Protein AF-A0ABD1IK41-F1 (afdb_monomer_lite)

Secondary structure (DSSP, 8-state):
-GGGGS-HHHHHHHHTT-HHHHHHHHHHHHHTTTHHHHHHHHHHHHHHHHHHHHHHHHHHHHHSPPP-

Foldseek 3Di:
DVLVLDDPVVSCVVCVVPVVVVVVVVVVCVVPPPVNCVVCVVVVVVSVVVVVVVVV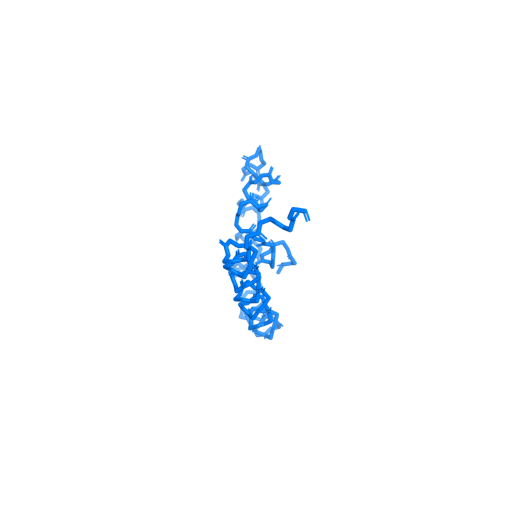VVVVVVPDDPDD

pLDDT: mean 78.33, std 9.98, range [52.84, 91.38]

Structure (mmCIF, N/CA/C/O backbone):
data_AF-A0ABD1IK41-F1
#
_entry.id   AF-A0ABD1IK41-F1
#
loop_
_atom_site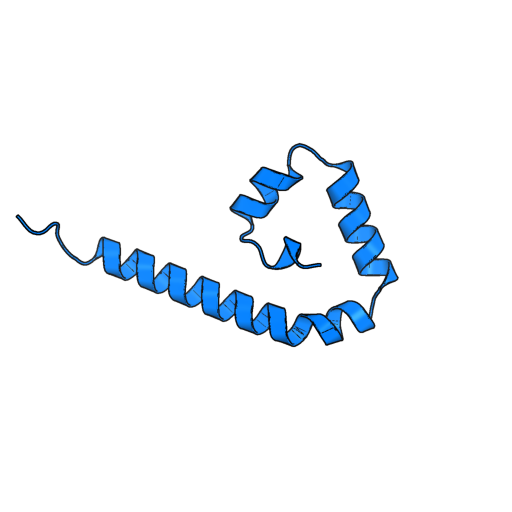.group_PDB
_atom_site.id
_atom_site.type_symbol
_atom_site.label_atom_id
_atom_site.label_alt_id
_atom_site.label_comp_id
_atom_site.label_asym_id
_atom_site.label_entity_id
_atom_site.label_seq_id
_atom_site.pdbx_PDB_ins_code
_atom_site.Cartn_x
_atom_site.Cartn_y
_atom_site.Cartn_z
_atom_site.occupancy
_atom_site.B_iso_or_equiv
_atom_site.auth_seq_id
_atom_site.auth_comp_id
_atom_site.auth_asym_id
_atom_site.auth_atom_id
_atom_site.pdbx_PDB_model_num
ATOM 1 N N . MET A 1 1 ? 2.295 -6.024 -2.347 1.00 77.12 1 MET A N 1
ATOM 2 C CA . MET A 1 1 ? 2.800 -5.675 -1.006 1.00 77.12 1 MET A CA 1
ATOM 3 C C . MET A 1 1 ? 1.722 -6.044 -0.015 1.00 77.12 1 MET A C 1
ATOM 5 O O . MET A 1 1 ? 0.593 -5.605 -0.184 1.00 77.12 1 MET A O 1
ATOM 9 N N . GLN A 1 2 ? 2.041 -6.835 1.007 1.00 72.50 2 GLN A N 1
ATOM 10 C CA . GLN A 1 2 ? 1.049 -7.276 1.997 1.00 72.50 2 GLN A CA 1
ATOM 11 C C . GLN A 1 2 ? 0.404 -6.109 2.757 1.00 72.50 2 GLN A C 1
ATOM 13 O O . GLN A 1 2 ? -0.750 -6.199 3.154 1.00 72.50 2 GLN A O 1
ATOM 18 N N . LEU A 1 3 ? 1.112 -4.985 2.894 1.00 75.50 3 LEU A N 1
ATOM 19 C CA . LEU A 1 3 ? 0.593 -3.792 3.561 1.00 75.50 3 LEU A CA 1
ATOM 20 C C . LEU A 1 3 ? -0.589 -3.141 2.816 1.00 75.50 3 LEU A C 1
ATOM 22 O O . LEU A 1 3 ? -1.409 -2.476 3.433 1.00 75.50 3 LEU A O 1
ATOM 26 N N . GLU A 1 4 ? -0.731 -3.401 1.513 1.00 73.38 4 GLU A N 1
ATOM 27 C CA . GLU A 1 4 ? -1.891 -2.977 0.712 1.00 73.38 4 GLU A CA 1
ATOM 28 C C . GLU A 1 4 ? -3.151 -3.813 1.007 1.00 73.38 4 GLU A C 1
ATOM 30 O O . GLU A 1 4 ? -4.241 -3.470 0.553 1.00 73.38 4 GLU A O 1
ATOM 35 N N . LEU A 1 5 ? -3.027 -4.911 1.760 1.00 73.38 5 LEU A N 1
ATOM 36 C CA . LEU A 1 5 ? -4.149 -5.754 2.197 1.00 73.38 5 LEU A CA 1
ATOM 37 C C . LEU A 1 5 ? -4.756 -5.288 3.515 1.00 73.38 5 LEU A C 1
ATOM 39 O O . LEU A 1 5 ? -5.846 -5.722 3.878 1.00 73.38 5 LEU A O 1
ATOM 43 N N . VAL A 1 6 ? -4.049 -4.413 4.222 1.00 78.25 6 VAL A N 1
ATOM 44 C CA . VAL A 1 6 ? -4.508 -3.813 5.468 1.00 78.25 6 VAL A CA 1
ATOM 45 C C . VAL A 1 6 ? -5.558 -2.741 5.147 1.00 78.25 6 VAL A C 1
ATOM 47 O O . VAL A 1 6 ? -5.566 -2.171 4.050 1.00 78.25 6 VAL A O 1
ATOM 50 N N . ASP A 1 7 ? -6.484 -2.508 6.078 1.00 78.06 7 ASP A N 1
ATOM 51 C CA . ASP A 1 7 ? -7.499 -1.462 5.941 1.00 78.06 7 ASP A CA 1
ATOM 52 C C . ASP A 1 7 ? -6.840 -0.082 5.903 1.00 78.06 7 ASP A C 1
ATOM 54 O O . ASP A 1 7 ? -5.822 0.152 6.557 1.00 78.06 7 ASP A O 1
ATOM 58 N N . ASP A 1 8 ? -7.438 0.849 5.163 1.00 80.44 8 ASP A N 1
ATOM 59 C CA . ASP A 1 8 ? -6.815 2.146 4.883 1.00 80.44 8 ASP A CA 1
ATOM 60 C C . ASP A 1 8 ? -6.530 2.944 6.163 1.00 80.44 8 ASP A C 1
ATOM 62 O O . ASP A 1 8 ? -5.489 3.586 6.263 1.00 80.44 8 ASP A O 1
ATOM 66 N N . LYS A 1 9 ? -7.383 2.808 7.190 1.00 82.31 9 LYS A N 1
ATOM 67 C CA . LYS A 1 9 ? -7.171 3.405 8.522 1.00 82.31 9 LYS A CA 1
ATOM 68 C C . LYS A 1 9 ? -5.931 2.857 9.227 1.00 82.31 9 LYS A C 1
ATOM 70 O O . LYS A 1 9 ? -5.174 3.608 9.836 1.00 82.31 9 LYS A O 1
ATOM 75 N N . ASP A 1 10 ? -5.720 1.546 9.166 1.00 83.25 10 ASP A N 1
ATOM 76 C CA . ASP A 1 10 ? -4.553 0.907 9.775 1.00 83.25 10 ASP A CA 1
ATOM 77 C C . ASP A 1 10 ? -3.291 1.183 8.958 1.00 83.25 10 ASP A C 1
ATOM 79 O O . ASP A 1 10 ? -2.224 1.425 9.523 1.00 83.25 10 ASP A O 1
ATOM 83 N N . ARG A 1 11 ? -3.418 1.227 7.629 1.00 84.69 11 ARG A N 1
ATOM 84 C CA . ARG A 1 11 ? -2.344 1.638 6.727 1.00 84.69 11 ARG A CA 1
ATOM 85 C C . ARG A 1 11 ? -1.911 3.072 7.018 1.00 84.69 11 ARG A C 1
ATOM 87 O O . ARG A 1 11 ? -0.716 3.313 7.150 1.00 84.69 11 ARG A O 1
ATOM 94 N N . GLU A 1 12 ? -2.850 4.000 7.171 1.00 85.06 12 GLU A N 1
ATOM 95 C CA . GLU A 1 12 ? -2.571 5.393 7.532 1.00 85.06 12 GLU A CA 1
ATOM 96 C C . GLU A 1 12 ? -1.960 5.505 8.932 1.00 85.06 12 GLU A C 1
ATOM 98 O O . GLU A 1 12 ? -0.968 6.206 9.115 1.00 85.06 12 GLU A O 1
ATOM 103 N N . ARG A 1 13 ? -2.468 4.749 9.911 1.00 87.12 13 ARG A N 1
ATOM 104 C CA . ARG A 1 13 ? -1.898 4.705 11.265 1.00 87.12 13 ARG A CA 1
ATOM 105 C C . ARG A 1 13 ? -0.444 4.222 11.281 1.00 87.12 13 ARG A C 1
ATOM 107 O O . ARG A 1 13 ? 0.357 4.746 12.050 1.00 87.12 13 ARG A O 1
ATOM 114 N N . ILE A 1 14 ? -0.103 3.227 10.461 1.00 86.44 14 ILE A N 1
ATOM 115 C CA . ILE A 1 14 ? 1.244 2.634 10.408 1.00 86.44 14 ILE A CA 1
ATOM 116 C C . ILE A 1 14 ? 2.193 3.479 9.545 1.00 86.44 14 ILE A C 1
ATOM 118 O O . ILE A 1 14 ? 3.344 3.692 9.921 1.00 86.44 14 ILE A O 1
ATOM 122 N N . LEU A 1 15 ? 1.736 3.958 8.385 1.00 86.44 15 LEU A N 1
ATOM 123 C CA . LEU A 1 15 ? 2.580 4.634 7.394 1.00 86.44 15 LEU A CA 1
ATOM 124 C C . LEU A 1 15 ? 2.549 6.160 7.464 1.00 86.44 15 LEU A C 1
ATOM 126 O O . LEU A 1 15 ? 3.456 6.794 6.925 1.00 86.44 15 LEU A O 1
ATOM 130 N N . GLY A 1 16 ? 1.550 6.759 8.110 1.00 83.94 16 GLY A N 1
ATOM 131 C CA . GLY A 1 16 ? 1.369 8.210 8.192 1.00 83.94 16 GLY A CA 1
ATOM 132 C C . GLY A 1 16 ? 2.621 8.965 8.663 1.00 83.94 16 GLY A C 1
ATOM 133 O O . GLY A 1 16 ? 3.015 9.940 8.016 1.00 83.94 16 GLY A O 1
ATOM 134 N N . PRO A 1 17 ? 3.326 8.494 9.711 1.00 90.81 17 PRO A N 1
ATOM 135 C CA . PRO A 1 17 ? 4.586 9.102 10.147 1.00 90.81 17 PRO A CA 1
ATOM 136 C C . PRO A 1 17 ? 5.753 8.917 9.158 1.00 90.81 17 PRO A C 1
ATOM 138 O O . PRO A 1 17 ? 6.726 9.671 9.185 1.00 90.81 17 PRO A O 1
ATOM 141 N N . HIS A 1 18 ? 5.680 7.933 8.258 1.00 90.00 18 HIS A N 1
ATOM 142 C CA . HIS A 1 18 ? 6.795 7.460 7.436 1.00 90.00 18 HIS A CA 1
ATOM 143 C C . HIS A 1 18 ? 6.603 7.763 5.941 1.00 90.00 18 HIS A C 1
ATOM 145 O O . HIS A 1 18 ? 6.580 6.873 5.090 1.00 90.00 18 HIS A O 1
ATOM 151 N N . LYS A 1 19 ? 6.566 9.053 5.584 1.00 88.19 19 LYS A N 1
ATOM 152 C CA . LYS A 1 19 ? 6.358 9.519 4.193 1.00 88.19 19 LYS A CA 1
ATOM 153 C C . LYS A 1 19 ? 7.341 8.940 3.164 1.00 88.19 19 LYS A C 1
ATOM 155 O O . LYS A 1 19 ? 6.963 8.696 2.023 1.00 88.19 19 LYS A O 1
ATOM 160 N N . ARG A 1 20 ? 8.599 8.697 3.553 1.00 90.00 20 ARG A N 1
ATOM 161 C CA . ARG A 1 20 ? 9.605 8.074 2.667 1.00 90.00 20 ARG A CA 1
ATOM 162 C C . ARG A 1 20 ? 9.267 6.621 2.339 1.00 90.00 20 ARG A C 1
ATOM 164 O O . ARG A 1 20 ? 9.488 6.192 1.215 1.00 90.00 20 ARG A O 1
ATOM 171 N N . VAL A 1 21 ? 8.706 5.894 3.305 1.00 87.75 21 VAL A N 1
ATOM 172 C CA . VAL A 1 21 ? 8.283 4.502 3.123 1.00 87.75 21 VAL A CA 1
ATOM 173 C C . VAL A 1 21 ? 7.082 4.441 2.187 1.00 87.75 21 VAL A C 1
ATOM 175 O O . VAL A 1 21 ? 7.070 3.595 1.303 1.00 87.75 21 VAL A O 1
ATOM 178 N N . MET A 1 22 ? 6.129 5.377 2.300 1.00 86.31 22 MET A N 1
ATOM 179 C CA . MET A 1 22 ? 5.018 5.470 1.341 1.00 86.31 22 MET A CA 1
ATOM 180 C C . MET A 1 22 ? 5.521 5.642 -0.094 1.00 86.31 22 MET A C 1
ATOM 182 O O . MET A 1 22 ? 5.141 4.875 -0.971 1.00 86.31 22 MET A O 1
ATOM 186 N N . ARG A 1 23 ? 6.443 6.588 -0.314 1.00 89.38 23 ARG A N 1
ATOM 187 C CA . ARG A 1 23 ? 7.021 6.816 -1.643 1.00 89.38 23 ARG A CA 1
ATOM 188 C C . ARG A 1 23 ? 7.771 5.591 -2.167 1.00 89.38 23 ARG A C 1
ATOM 190 O O . ARG A 1 23 ? 7.584 5.206 -3.311 1.00 89.38 23 ARG A O 1
ATOM 197 N N . TRP A 1 24 ? 8.570 4.945 -1.319 1.00 90.69 24 TRP A N 1
ATOM 198 C CA . TRP A 1 24 ? 9.273 3.717 -1.690 1.00 90.69 24 TRP A CA 1
ATOM 199 C C . TRP A 1 24 ? 8.314 2.580 -2.069 1.00 90.69 24 TRP A C 1
ATOM 201 O O . TRP A 1 24 ? 8.591 1.848 -3.017 1.00 90.69 24 TRP A O 1
ATOM 211 N N . ILE A 1 25 ? 7.185 2.437 -1.369 1.00 87.25 25 ILE A N 1
ATOM 212 C CA . ILE A 1 25 ? 6.154 1.446 -1.707 1.00 87.25 25 ILE A CA 1
ATOM 213 C C . ILE A 1 25 ? 5.577 1.727 -3.098 1.00 87.25 25 ILE A C 1
ATOM 215 O O . ILE A 1 25 ? 5.485 0.795 -3.898 1.00 87.25 25 ILE A O 1
ATOM 219 N N . ASP A 1 26 ? 5.231 2.980 -3.399 1.00 87.38 26 ASP A N 1
ATOM 220 C CA . ASP A 1 26 ? 4.672 3.363 -4.701 1.00 87.38 26 ASP A CA 1
ATOM 221 C C . ASP A 1 26 ? 5.681 3.160 -5.840 1.00 87.38 26 ASP A C 1
ATOM 223 O O . ASP A 1 26 ? 5.350 2.544 -6.856 1.00 87.38 26 ASP A O 1
ATOM 227 N N . ASP A 1 27 ? 6.930 3.589 -5.644 1.00 91.38 27 ASP A N 1
ATOM 228 C CA . ASP A 1 27 ? 8.012 3.417 -6.618 1.00 91.38 27 ASP A CA 1
ATOM 229 C C . ASP A 1 27 ? 8.292 1.924 -6.871 1.00 91.38 27 ASP A C 1
ATOM 231 O O . ASP A 1 27 ? 8.412 1.487 -8.017 1.00 91.38 27 ASP A O 1
ATOM 235 N N . THR A 1 28 ? 8.320 1.112 -5.807 1.00 88.69 28 THR A N 1
ATOM 236 C CA . THR A 1 28 ? 8.521 -0.344 -5.897 1.00 88.69 28 THR A CA 1
ATOM 237 C C . THR A 1 28 ? 7.354 -1.019 -6.605 1.00 88.69 28 THR A C 1
ATOM 239 O O . THR A 1 28 ? 7.559 -1.899 -7.442 1.00 88.69 28 THR A O 1
ATOM 242 N N . LYS A 1 29 ? 6.118 -0.611 -6.303 1.00 85.44 29 LYS A N 1
ATOM 243 C CA . LYS A 1 29 ? 4.931 -1.115 -6.992 1.00 85.44 29 LYS A CA 1
ATOM 244 C C . LYS A 1 29 ? 5.030 -0.801 -8.478 1.00 85.44 29 LYS A C 1
ATOM 246 O O . LYS A 1 29 ? 4.887 -1.711 -9.279 1.00 85.44 29 LYS A O 1
ATOM 251 N N . ASN A 1 30 ? 5.351 0.437 -8.847 1.00 88.19 30 ASN A N 1
ATOM 252 C CA . ASN A 1 30 ? 5.485 0.830 -10.246 1.00 88.19 30 ASN A CA 1
ATOM 253 C C . ASN A 1 30 ? 6.601 0.058 -10.972 1.00 88.19 30 ASN A C 1
ATOM 255 O O . ASN A 1 30 ? 6.387 -0.419 -12.082 1.00 88.19 30 ASN A O 1
ATOM 259 N N . ALA A 1 31 ? 7.753 -0.135 -10.327 1.00 89.94 31 ALA A N 1
ATOM 260 C CA . ALA A 1 31 ? 8.879 -0.879 -10.891 1.00 89.94 31 ALA A CA 1
ATOM 261 C C . ALA A 1 31 ? 8.608 -2.386 -11.054 1.00 89.94 31 ALA A C 1
ATOM 263 O O . ALA A 1 31 ? 9.238 -3.038 -11.880 1.00 89.94 31 ALA A O 1
ATOM 264 N N . THR A 1 32 ? 7.684 -2.948 -10.270 1.00 86.75 32 THR A N 1
ATOM 265 C CA . THR A 1 32 ? 7.343 -4.383 -10.296 1.00 86.75 32 THR A CA 1
ATOM 266 C C . THR A 1 32 ? 6.098 -4.700 -11.128 1.00 86.75 32 THR A C 1
ATOM 268 O O . THR A 1 32 ? 5.676 -5.859 -11.203 1.00 86.75 32 THR A O 1
ATOM 271 N N . ARG A 1 33 ? 5.503 -3.699 -11.789 1.00 82.88 33 ARG A N 1
ATOM 272 C CA . ARG A 1 33 ? 4.430 -3.925 -12.766 1.00 82.88 33 ARG A CA 1
ATOM 273 C C . ARG A 1 33 ? 5.003 -4.526 -14.056 1.00 82.88 33 ARG A C 1
ATOM 275 O O . ARG A 1 33 ? 6.090 -4.130 -14.469 1.00 82.88 33 ARG A O 1
ATOM 282 N N . PRO A 1 34 ? 4.283 -5.461 -14.708 1.00 82.25 34 PRO A N 1
ATOM 283 C CA . PRO A 1 34 ? 2.902 -5.885 -14.424 1.00 82.25 34 PRO A CA 1
ATOM 284 C C . PRO A 1 34 ? 2.762 -7.026 -13.398 1.00 82.25 34 PRO A C 1
ATOM 286 O O . PRO A 1 34 ? 1.680 -7.212 -12.846 1.00 82.25 34 PRO A O 1
ATOM 289 N N . HIS A 1 35 ? 3.834 -7.757 -13.089 1.00 79.75 35 HIS A N 1
ATOM 290 C CA . HIS A 1 35 ? 3.787 -8.981 -12.273 1.00 79.75 35 HIS A CA 1
ATOM 291 C C . HIS A 1 35 ? 3.202 -8.783 -10.872 1.00 79.75 35 HIS A C 1
ATOM 293 O O . HIS A 1 35 ? 2.565 -9.679 -10.315 1.00 79.75 35 HIS A O 1
ATOM 299 N N . PHE A 1 36 ? 3.380 -7.592 -10.304 1.00 77.50 36 PHE A N 1
ATOM 300 C CA . PHE A 1 36 ? 2.747 -7.230 -9.046 1.00 77.50 36 PHE A CA 1
ATOM 301 C C . PHE A 1 36 ? 1.220 -7.364 -9.100 1.00 77.50 36 PHE A C 1
ATOM 303 O O . PHE A 1 36 ? 0.631 -7.953 -8.191 1.00 77.50 36 PHE A O 1
ATOM 310 N N . ASP A 1 37 ? 0.592 -6.836 -10.150 1.00 77.25 37 ASP A N 1
ATOM 311 C CA . ASP A 1 37 ? -0.865 -6.799 -10.289 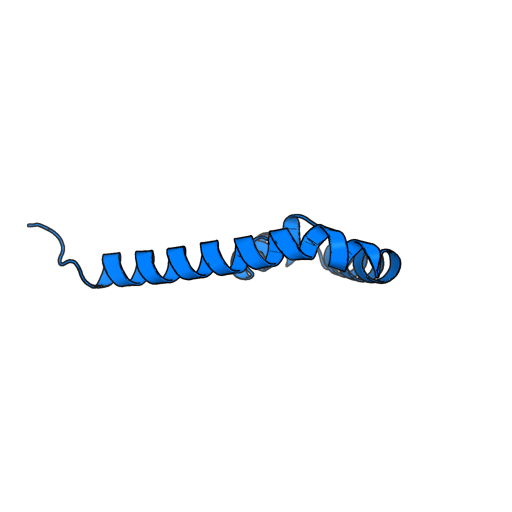1.00 77.25 37 ASP A CA 1
ATOM 312 C C . ASP A 1 37 ? -1.417 -8.218 -10.517 1.00 77.25 37 ASP A C 1
ATOM 314 O O . ASP A 1 37 ? -2.434 -8.592 -9.932 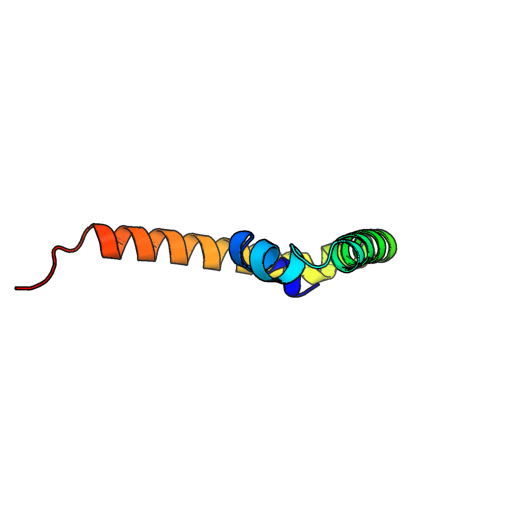1.00 77.25 37 ASP A O 1
ATOM 318 N N . GLU A 1 38 ? -0.698 -9.048 -11.279 1.00 82.50 38 GLU A N 1
ATOM 319 C CA . GLU A 1 38 ? -1.056 -10.449 -11.536 1.00 82.50 38 GLU A CA 1
ATOM 320 C C . GLU A 1 38 ? -1.069 -11.285 -10.249 1.00 82.50 38 GLU A C 1
ATOM 322 O O . GLU A 1 38 ? -2.089 -11.898 -9.915 1.00 82.50 38 GLU A O 1
ATOM 327 N N . VAL A 1 39 ? 0.029 -11.260 -9.483 1.00 80.19 39 VAL A N 1
ATOM 328 C CA . VAL A 1 39 ? 0.182 -12.053 -8.248 1.00 80.19 39 VAL A CA 1
ATOM 329 C C . VAL A 1 39 ? -0.793 -11.595 -7.164 1.00 80.19 39 VAL A C 1
ATOM 331 O O . VAL A 1 39 ? -1.347 -12.413 -6.428 1.00 80.19 39 VAL A O 1
ATOM 334 N N . HIS A 1 40 ? -1.036 -10.287 -7.058 1.00 79.56 40 HIS A N 1
ATOM 335 C CA . HIS A 1 40 ? -1.882 -9.742 -5.997 1.00 79.56 40 HIS A CA 1
ATOM 336 C C . HIS A 1 40 ? -3.371 -9.696 -6.365 1.00 79.56 40 HIS A C 1
ATOM 338 O O . HIS A 1 40 ? -4.190 -9.433 -5.487 1.00 79.56 40 HIS A O 1
ATOM 344 N N . SER A 1 41 ? -3.755 -10.009 -7.607 1.00 82.06 41 SER A N 1
ATOM 345 C CA . SER A 1 41 ? -5.155 -10.001 -8.063 1.00 82.06 41 SER A CA 1
ATOM 346 C C . SER A 1 41 ? -6.088 -10.856 -7.191 1.00 82.06 41 SER A C 1
ATOM 348 O O . SER A 1 41 ? -7.186 -10.428 -6.828 1.00 82.06 41 SER A O 1
ATOM 350 N N . VAL A 1 42 ? -5.643 -12.054 -6.798 1.00 82.44 42 VAL A N 1
ATOM 351 C CA . VAL A 1 42 ? -6.398 -12.958 -5.916 1.00 82.44 42 VAL A CA 1
ATOM 352 C C . VAL A 1 42 ? -6.480 -12.387 -4.501 1.00 82.44 42 VAL A C 1
ATOM 354 O O . VAL A 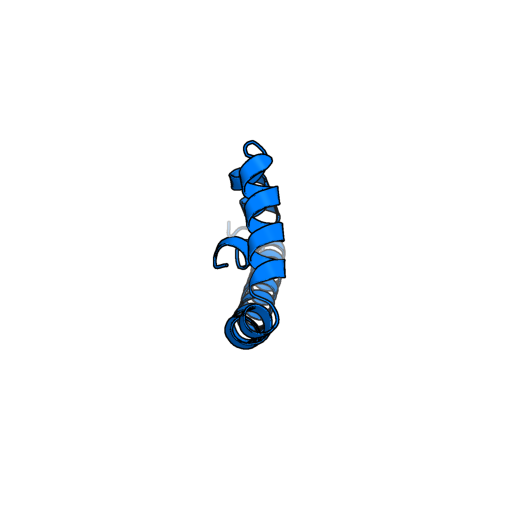1 42 ? -7.545 -12.416 -3.885 1.00 82.44 42 VAL A O 1
ATOM 357 N N . LEU A 1 43 ? -5.382 -11.814 -4.002 1.00 80.44 43 LEU A N 1
ATOM 358 C CA . LEU A 1 43 ? -5.335 -11.208 -2.673 1.00 80.44 43 LEU A CA 1
ATOM 359 C C . 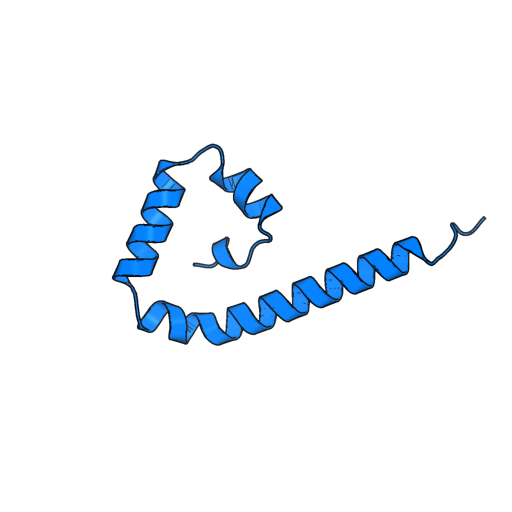LEU A 1 43 ? -6.255 -9.983 -2.564 1.00 80.44 43 LEU A C 1
ATOM 361 O O . LEU A 1 43 ? -6.925 -9.833 -1.545 1.00 80.44 43 LEU A O 1
ATOM 365 N N . TYR A 1 44 ? -6.367 -9.161 -3.612 1.00 79.88 44 TYR A N 1
ATOM 366 C CA . TYR A 1 44 ? -7.307 -8.035 -3.644 1.00 79.88 44 TYR A CA 1
ATOM 367 C C . TYR A 1 44 ? -8.770 -8.496 -3.586 1.00 79.88 44 TYR A C 1
ATOM 369 O O . TYR A 1 44 ? -9.537 -7.983 -2.773 1.00 79.88 44 TYR A O 1
ATOM 377 N N . LYS A 1 45 ? -9.144 -9.539 -4.340 1.00 82.25 45 LYS A N 1
ATOM 378 C CA . LYS A 1 45 ? -10.498 -10.127 -4.268 1.00 82.25 45 LYS A CA 1
ATOM 379 C C . LYS A 1 45 ? -10.825 -10.675 -2.877 1.00 82.25 45 LYS A C 1
ATOM 381 O O . LYS A 1 45 ? -11.965 -10.600 -2.421 1.00 82.25 45 LYS A O 1
ATOM 386 N N . VAL A 1 46 ? -9.838 -11.262 -2.199 1.00 82.31 46 VAL A N 1
ATOM 387 C CA . VAL A 1 46 ? -10.003 -11.752 -0.822 1.00 82.31 46 VAL A CA 1
ATOM 388 C C . VAL A 1 46 ? -10.136 -10.583 0.158 1.00 82.31 46 VAL A C 1
ATOM 390 O O . VAL A 1 46 ? -11.011 -10.634 1.023 1.00 82.31 46 VAL A O 1
ATOM 393 N N . LYS A 1 47 ? -9.347 -9.511 -0.008 1.00 80.31 47 LYS A N 1
ATOM 394 C CA . LYS A 1 47 ? -9.453 -8.278 0.792 1.00 80.31 47 LYS A CA 1
ATOM 395 C C . LYS A 1 47 ? -10.870 -7.702 0.736 1.00 80.31 47 LYS A C 1
ATOM 397 O O . LYS A 1 47 ? -11.476 -7.499 1.784 1.00 80.31 47 LYS A O 1
ATOM 402 N N . GLU A 1 48 ? -11.422 -7.517 -0.463 1.00 82.25 48 GLU A N 1
ATOM 403 C CA . GLU A 1 48 ? -12.779 -6.978 -0.651 1.00 82.25 48 GLU A CA 1
ATOM 404 C C . GLU A 1 48 ? -13.846 -7.827 0.051 1.00 82.25 48 GLU A C 1
ATOM 406 O O . GLU A 1 48 ? -14.746 -7.300 0.713 1.00 82.25 48 GLU A O 1
ATOM 411 N N . LYS A 1 49 ? -13.728 -9.160 -0.029 1.00 82.75 49 LYS A N 1
ATOM 412 C CA . LYS A 1 49 ? -14.633 -10.076 0.677 1.00 82.75 49 LYS A CA 1
ATOM 413 C C . LYS A 1 49 ? -14.516 -9.945 2.194 1.00 82.75 49 LYS A C 1
ATOM 415 O O . LYS A 1 49 ? -15.544 -9.912 2.868 1.00 82.75 49 LYS A O 1
ATOM 420 N N . LEU A 1 50 ? -13.299 -9.853 2.736 1.00 80.06 50 LEU A N 1
ATOM 421 C CA . LEU A 1 50 ? -13.082 -9.667 4.175 1.00 80.06 50 LEU A CA 1
ATOM 422 C C . LEU A 1 50 ? -13.653 -8.332 4.666 1.00 80.06 50 LEU A C 1
ATOM 424 O O . LEU A 1 50 ? -14.319 -8.299 5.700 1.00 80.06 50 LEU A O 1
ATOM 428 N N . GLN A 1 51 ? -13.441 -7.248 3.920 1.00 78.19 51 GLN A N 1
ATOM 429 C CA . GLN A 1 51 ? -13.988 -5.931 4.249 1.00 78.19 51 GLN A CA 1
ATOM 430 C C . GLN A 1 51 ? -15.521 -5.927 4.206 1.00 78.19 51 GLN A C 1
ATOM 432 O O . GLN A 1 51 ? -16.165 -5.446 5.138 1.00 78.19 51 GLN A O 1
ATOM 437 N N . SER A 1 52 ? -16.113 -6.561 3.191 1.00 78.75 52 SER A N 1
ATOM 438 C CA . SER A 1 52 ? -17.569 -6.722 3.084 1.00 78.75 52 SER A CA 1
ATOM 439 C C . SER A 1 52 ? -18.145 -7.508 4.268 1.00 78.75 52 SER A C 1
ATOM 441 O O . SER A 1 52 ? -19.170 -7.133 4.834 1.00 78.75 52 SER A O 1
ATOM 443 N N . GLN A 1 53 ? -17.473 -8.581 4.701 1.00 76.56 53 GLN A N 1
ATOM 444 C CA . GLN A 1 53 ? -17.889 -9.357 5.874 1.00 76.56 53 GLN A CA 1
ATOM 445 C C . GLN A 1 53 ? -17.760 -8.568 7.183 1.00 76.56 53 GLN A C 1
ATOM 447 O O . GLN A 1 53 ? -18.635 -8.684 8.044 1.00 76.56 53 GLN A O 1
ATOM 452 N N . ARG A 1 54 ? -16.712 -7.746 7.338 1.00 72.00 54 ARG A N 1
ATOM 453 C CA . ARG A 1 54 ? -16.558 -6.841 8.490 1.00 72.00 54 ARG A CA 1
ATOM 454 C C . ARG A 1 54 ? -17.694 -5.818 8.553 1.00 72.00 54 ARG A C 1
ATOM 456 O O . ARG A 1 54 ? -18.318 -5.709 9.603 1.00 72.00 54 ARG A O 1
ATOM 463 N N . ALA A 1 55 ? -18.036 -5.176 7.435 1.00 68.75 55 ALA A N 1
ATOM 464 C CA . ALA A 1 55 ? -19.143 -4.215 7.358 1.00 68.75 55 ALA A CA 1
ATOM 465 C C . ALA A 1 55 ? -20.507 -4.850 7.704 1.00 68.75 55 ALA A C 1
ATOM 467 O O . ALA A 1 55 ? -21.319 -4.276 8.436 1.00 68.75 55 ALA A O 1
ATOM 468 N N . VAL A 1 56 ? -20.752 -6.082 7.240 1.00 69.88 56 VAL A N 1
ATOM 469 C CA . VAL A 1 56 ? -21.955 -6.851 7.607 1.00 69.88 56 VAL A CA 1
ATOM 470 C C . VAL A 1 56 ? -21.948 -7.217 9.095 1.00 69.88 56 VAL A C 1
ATOM 472 O O . VAL A 1 56 ? -22.985 -7.149 9.755 1.00 69.88 56 VAL A O 1
ATOM 475 N N . GLY A 1 57 ? -20.791 -7.587 9.649 1.00 65.50 57 GLY A N 1
ATOM 476 C CA . GLY A 1 57 ? -20.621 -7.866 11.075 1.00 65.50 57 GLY A CA 1
ATOM 477 C C . GLY A 1 57 ? -20.868 -6.645 11.965 1.00 65.50 57 GLY A C 1
ATOM 478 O O . GLY A 1 57 ? -21.544 -6.767 12.985 1.00 65.50 57 GLY A O 1
ATOM 479 N N . GLU A 1 58 ? -20.375 -5.470 11.572 1.00 61.03 58 GLU A N 1
ATOM 480 C CA . GLU A 1 58 ? -20.636 -4.195 12.254 1.00 61.03 58 GLU A CA 1
ATOM 481 C C . GLU A 1 58 ? -22.121 -3.823 12.199 1.00 61.03 58 GLU A C 1
ATOM 483 O O . GLU A 1 58 ? -22.708 -3.476 13.221 1.00 61.03 58 GLU A O 1
ATOM 488 N N . THR A 1 59 ? -22.771 -4.018 11.049 1.00 61.47 59 THR A N 1
ATOM 489 C CA . THR A 1 59 ? -24.219 -3.798 10.909 1.00 61.47 59 THR A CA 1
ATOM 490 C C . THR A 1 59 ? -25.020 -4.735 11.822 1.00 61.47 59 THR A C 1
ATOM 492 O O . THR A 1 59 ? -25.935 -4.294 12.510 1.00 61.47 59 THR A O 1
ATOM 495 N N . ARG A 1 60 ? -24.657 -6.024 11.909 1.00 58.72 60 ARG A N 1
ATOM 496 C CA . ARG A 1 60 ? -25.323 -6.992 12.805 1.00 58.72 60 ARG A CA 1
ATOM 497 C C . ARG A 1 60 ? -25.161 -6.651 14.287 1.00 58.72 60 ARG A C 1
ATOM 499 O O . ARG A 1 60 ? -26.106 -6.842 15.046 1.00 58.72 60 ARG A O 1
ATOM 506 N N . LYS A 1 61 ? -23.993 -6.147 14.699 1.00 58.81 61 LYS A N 1
ATOM 507 C CA . LYS A 1 61 ? -23.756 -5.691 16.081 1.00 58.81 61 LYS A CA 1
ATOM 508 C C . LYS A 1 61 ? -24.589 -4.459 16.437 1.00 58.81 61 LYS A C 1
ATOM 510 O O . LYS A 1 61 ? -25.021 -4.352 17.575 1.00 58.81 61 LYS A O 1
ATOM 515 N N . ASN A 1 62 ? -24.853 -3.584 15.468 1.00 57.09 62 ASN A N 1
ATOM 516 C CA . ASN A 1 62 ? -25.670 -2.385 15.670 1.00 57.09 62 ASN A CA 1
ATOM 517 C C . ASN A 1 62 ? -27.186 -2.668 15.667 1.00 57.09 62 ASN A C 1
ATOM 519 O O . ASN A 1 62 ? -27.957 -1.825 16.113 1.00 57.09 62 ASN A O 1
ATOM 523 N N . VAL A 1 63 ? -27.620 -3.829 15.159 1.00 60.19 63 VAL A N 1
ATOM 524 C CA . VAL A 1 63 ? -29.043 -4.215 15.055 1.00 60.19 63 VAL A CA 1
ATOM 525 C C . VAL A 1 63 ? -29.510 -5.090 16.228 1.00 60.19 63 VAL A C 1
ATOM 527 O O . VAL A 1 63 ? -30.704 -5.122 16.519 1.00 60.19 63 VAL A O 1
ATOM 530 N N . LEU A 1 64 ? -28.610 -5.786 16.934 1.00 60.91 64 LEU A N 1
ATOM 531 C CA . LEU A 1 64 ? -28.991 -6.556 18.122 1.00 60.91 64 LEU A CA 1
ATOM 532 C C . LEU A 1 64 ? -29.017 -5.646 19.366 1.00 60.91 64 LEU A C 1
ATOM 534 O O . LEU A 1 64 ? -27.969 -5.100 19.716 1.00 60.91 64 LEU A O 1
ATOM 538 N N . PRO A 1 65 ? -30.157 -5.494 20.070 1.00 59.81 65 PRO A N 1
ATOM 539 C CA . PRO A 1 65 ? -30.183 -4.745 21.322 1.00 59.81 65 PRO A CA 1
ATOM 540 C C . PRO A 1 65 ? -29.297 -5.431 22.377 1.00 59.81 65 PRO A C 1
ATOM 542 O O . PRO A 1 65 ? -29.154 -6.662 22.351 1.00 59.81 65 PRO A O 1
ATOM 545 N N . PRO A 1 66 ? -28.701 -4.665 23.312 1.00 57.62 66 PRO A N 1
ATOM 546 C CA . PRO A 1 66 ? -27.936 -5.244 24.406 1.00 57.62 66 PRO A CA 1
ATOM 547 C C . PRO A 1 66 ? -28.866 -6.159 25.206 1.00 57.62 66 PRO A C 1
ATOM 549 O O . PRO A 1 66 ? -29.923 -5.728 25.667 1.00 57.62 66 PRO A O 1
ATOM 552 N N . LYS A 1 67 ? -28.501 -7.442 25.315 1.00 65.38 67 LYS A N 1
ATOM 553 C CA . LYS A 1 67 ? -29.201 -8.374 26.202 1.00 65.38 67 LYS A CA 1
ATOM 554 C C . LYS A 1 67 ? -29.116 -7.815 27.625 1.00 65.38 67 LYS A C 1
ATOM 556 O O . LYS A 1 67 ? -28.007 -7.626 28.122 1.00 65.38 67 LYS A O 1
ATOM 561 N N . MET A 1 68 ? -30.284 -7.511 28.194 1.00 52.84 68 MET A N 1
ATOM 562 C CA . MET A 1 68 ? -30.472 -7.226 29.619 1.00 52.84 68 MET A CA 1
ATOM 563 C C . MET A 1 68 ? -30.185 -8.462 30.463 1.00 52.84 68 MET A C 1
ATOM 565 O O . MET A 1 68 ? -30.450 -9.581 29.962 1.00 52.84 68 MET A O 1
#

Sequence (68 aa):
MQLELVDDKDRERILGPHKRVMRWIDDTKNATRPHFDEVHSVLYKVKEKLQSQRAVGETRKNVLPPKM

Organism: Salvia divinorum (NCBI:txid28513)

InterPro domains:
  IPR043377 Glutathione S-transferase T1/2/3 [PTHR44750] (1-68)

Radius of gyration: 16.53 Å; chains: 1; bounding box: 40×22×44 Å